Protein AF-A0A1C6DKS7-F1 (afdb_monomer_lite)

pLDDT: mean 88.24, std 8.83, range [54.72, 95.62]

Foldseek 3Di:
DVVQLVVCVVVLQVVQWDWDQDPVRDIDIDRNPVSSVVVSVVSVVVVVVVVVVVVD

Structure (mmCIF, N/CA/C/O backbone):
data_AF-A0A1C6DKS7-F1
#
_entry.id   AF-A0A1C6DKS7-F1
#
loop_
_atom_site.group_PDB
_atom_site.id
_atom_site.type_symbol
_atom_site.label_atom_id
_atom_site.label_alt_id
_atom_site.label_comp_id
_atom_site.label_asym_id
_atom_site.label_entity_id
_atom_site.label_seq_id
_atom_site.pdbx_PDB_ins_code
_atom_site.Cartn_x
_atom_site.Cartn_y
_atom_site.Cartn_z
_atom_site.occupancy
_atom_site.B_iso_or_equiv
_atom_site.auth_seq_id
_atom_site.auth_comp_id
_atom_site.auth_asym_id
_atom_site.auth_atom_id
_atom_site.pdbx_PDB_model_num
ATOM 1 N N . MET A 1 1 ? 0.029 9.234 -15.498 1.00 62.97 1 MET A N 1
ATOM 2 C CA . MET A 1 1 ? 0.256 8.599 -14.176 1.00 62.97 1 MET A CA 1
ATOM 3 C C . MET A 1 1 ? -1.030 8.368 -13.388 1.00 62.97 1 MET A C 1
ATOM 5 O O . MET A 1 1 ? -1.285 7.217 -13.065 1.00 62.97 1 MET A O 1
ATOM 9 N N . LEU A 1 2 ? -1.866 9.390 -13.144 1.00 64.38 2 LEU A N 1
ATOM 10 C CA . LEU A 1 2 ? -3.082 9.276 -12.310 1.00 64.38 2 LEU A CA 1
ATOM 11 C C . LEU A 1 2 ? -4.040 8.128 -12.702 1.00 64.38 2 LEU A C 1
ATOM 13 O O . LEU A 1 2 ? -4.557 7.438 -11.832 1.00 64.38 2 LEU A O 1
ATOM 17 N N . ARG A 1 3 ? -4.231 7.875 -14.008 1.00 72.19 3 ARG A N 1
ATOM 18 C CA . ARG A 1 3 ? -5.124 6.810 -14.511 1.00 72.19 3 ARG A CA 1
ATOM 19 C C . ARG A 1 3 ? -4.715 5.391 -14.098 1.00 72.19 3 ARG A C 1
ATOM 21 O O . ARG A 1 3 ? -5.592 4.564 -13.893 1.00 72.19 3 ARG A O 1
ATOM 28 N N . VAL A 1 4 ? -3.416 5.109 -13.969 1.00 72.12 4 VAL A N 1
ATOM 29 C CA . VAL A 1 4 ? -2.934 3.764 -13.600 1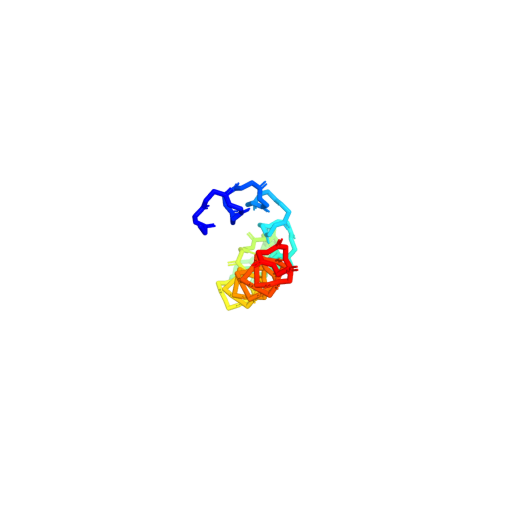.00 72.12 4 VAL A CA 1
ATOM 30 C C . VAL A 1 4 ? -3.202 3.494 -12.125 1.00 72.12 4 VAL A C 1
ATOM 32 O O . VAL A 1 4 ? -3.765 2.463 -11.785 1.00 72.12 4 VAL A O 1
ATOM 35 N N . VAL A 1 5 ? -2.896 4.457 -11.254 1.00 75.19 5 VAL A N 1
ATOM 36 C CA . VAL A 1 5 ? -3.203 4.345 -9.819 1.00 75.19 5 VAL A CA 1
ATOM 37 C C . VAL A 1 5 ? -4.710 4.200 -9.597 1.00 75.19 5 VAL A C 1
ATOM 39 O O . VAL A 1 5 ? -5.137 3.332 -8.842 1.00 75.19 5 VAL A O 1
ATOM 42 N N . HIS A 1 6 ? -5.518 4.981 -10.321 1.00 80.56 6 HIS A N 1
ATOM 43 C CA . HIS A 1 6 ? -6.977 4.910 -10.244 1.00 80.56 6 HIS A CA 1
ATOM 44 C C . HIS A 1 6 ? -7.534 3.549 -10.699 1.00 80.56 6 HIS A C 1
ATOM 46 O O . HIS A 1 6 ? -8.500 3.057 -10.125 1.00 80.56 6 HIS A O 1
ATOM 52 N N . PHE A 1 7 ? -6.918 2.906 -11.697 1.00 83.62 7 PHE A N 1
ATOM 53 C CA . PHE A 1 7 ? -7.307 1.563 -12.140 1.00 83.62 7 PHE A CA 1
ATOM 54 C C . PHE A 1 7 ? -7.056 0.501 -11.058 1.00 83.62 7 PHE A C 1
ATOM 56 O O . PHE A 1 7 ? -7.882 -0.383 -10.848 1.00 83.62 7 PHE A O 1
ATOM 63 N N . PHE A 1 8 ? -5.944 0.613 -10.328 1.00 86.75 8 PHE A N 1
ATOM 64 C CA . PHE A 1 8 ? -5.578 -0.334 -9.273 1.00 86.75 8 PHE A CA 1
ATOM 65 C C . PHE A 1 8 ? -6.174 -0.005 -7.898 1.00 86.75 8 PHE A C 1
ATOM 67 O O . PHE A 1 8 ? -5.976 -0.785 -6.967 1.00 86.75 8 PHE A O 1
ATOM 74 N N . GLN A 1 9 ? -6.923 1.094 -7.745 1.00 86.25 9 GLN A N 1
ATOM 75 C CA . GLN A 1 9 ? -7.472 1.522 -6.451 1.00 86.25 9 GLN A CA 1
ATOM 76 C C . GLN A 1 9 ? -8.177 0.414 -5.654 1.00 86.25 9 GLN A C 1
ATOM 78 O O . GLN A 1 9 ? -7.892 0.320 -4.460 1.00 86.25 9 GLN A O 1
ATOM 83 N N . PRO A 1 10 ? -9.033 -0.445 -6.245 1.00 90.06 10 PRO A N 1
ATOM 84 C CA . PRO A 1 10 ? -9.679 -1.524 -5.495 1.00 90.06 10 PRO A CA 1
ATOM 85 C C . PRO A 1 10 ? -8.675 -2.511 -4.884 1.00 90.06 10 PRO A C 1
ATOM 87 O O . PRO A 1 10 ? -8.788 -2.888 -3.720 1.00 90.06 10 PRO A O 1
ATOM 90 N N . ILE A 1 11 ? -7.645 -2.883 -5.648 1.00 88.81 11 ILE A N 1
ATOM 91 C CA . ILE A 1 11 ? -6.608 -3.833 -5.222 1.00 88.81 11 ILE A CA 1
ATOM 92 C C . ILE A 1 11 ? -5.687 -3.187 -4.182 1.00 88.81 11 ILE A C 1
ATOM 94 O O . ILE A 1 11 ? -5.358 -3.806 -3.173 1.00 88.81 11 ILE A O 1
ATOM 98 N N . ILE A 1 12 ? -5.304 -1.926 -4.396 1.00 89.69 12 ILE A N 1
ATOM 99 C CA . ILE A 1 12 ? -4.503 -1.150 -3.441 1.00 89.69 12 ILE A CA 1
ATOM 100 C C . ILE A 1 12 ? -5.249 -1.040 -2.107 1.00 89.69 12 ILE A C 1
ATOM 102 O O . ILE A 1 12 ? -4.663 -1.294 -1.057 1.00 89.69 12 ILE A O 1
ATOM 106 N N . HIS A 1 13 ? -6.542 -0.704 -2.148 1.00 91.31 13 HIS A N 1
ATOM 107 C CA . HIS A 1 13 ? -7.393 -0.605 -0.965 1.00 91.31 13 HIS A CA 1
ATOM 108 C C . HIS A 1 13 ? -7.455 -1.942 -0.223 1.00 91.31 13 HIS A C 1
ATOM 110 O O . HIS A 1 13 ? -7.210 -1.982 0.978 1.00 91.31 13 HIS A O 1
ATOM 116 N N . SER A 1 14 ? -7.688 -3.041 -0.946 1.00 91.44 14 SER A N 1
ATOM 117 C CA . SER A 1 14 ? -7.746 -4.378 -0.354 1.00 91.44 14 SER A CA 1
ATOM 118 C C . SER A 1 14 ? -6.429 -4.792 0.311 1.00 91.44 14 SER A C 1
ATOM 120 O O . SER A 1 14 ? -6.441 -5.356 1.399 1.00 91.44 14 SER A O 1
ATOM 122 N N . ASN A 1 15 ? -5.284 -4.501 -0.309 1.00 92.50 15 ASN A N 1
ATOM 123 C CA . ASN A 1 15 ? -3.968 -4.882 0.219 1.00 92.50 15 ASN A CA 1
ATOM 124 C C . ASN A 1 15 ? -3.499 -4.003 1.385 1.00 92.50 15 ASN A C 1
ATOM 126 O O . ASN A 1 15 ? -2.656 -4.425 2.184 1.00 92.50 15 ASN A O 1
ATOM 130 N N . ALA A 1 16 ? -4.031 -2.786 1.484 1.00 94.50 16 ALA A N 1
ATOM 131 C CA . ALA A 1 16 ? -3.774 -1.868 2.584 1.00 94.50 16 ALA A CA 1
ATOM 132 C C . ALA A 1 16 ? -4.757 -2.040 3.757 1.00 94.50 16 ALA A C 1
ATOM 134 O O . ALA A 1 16 ? -4.567 -1.391 4.784 1.00 94.50 16 ALA A O 1
ATOM 135 N N . LEU A 1 17 ? -5.765 -2.919 3.649 1.00 95.62 17 LEU A N 1
ATOM 136 C CA . LEU A 1 17 ? -6.648 -3.246 4.770 1.00 95.62 17 LEU A CA 1
ATOM 137 C C . LEU A 1 17 ? -5.853 -3.898 5.900 1.00 95.62 17 LEU A C 1
ATOM 139 O O . LEU A 1 17 ? -5.094 -4.853 5.697 1.00 95.62 17 LEU A O 1
ATOM 143 N N . ARG A 1 18 ? -6.037 -3.376 7.105 1.00 93.38 18 ARG A N 1
ATOM 144 C CA . ARG A 1 18 ? -5.452 -3.902 8.330 1.00 93.38 18 ARG A CA 1
ATOM 145 C C . ARG A 1 18 ? -6.545 -4.082 9.374 1.00 93.38 18 ARG A C 1
ATOM 147 O O . ARG A 1 18 ? -7.443 -3.241 9.462 1.00 93.38 18 ARG A O 1
ATOM 154 N N . PRO A 1 19 ? -6.499 -5.183 10.135 1.00 94.12 19 PRO A N 1
ATOM 155 C CA . PRO A 1 19 ? -7.412 -5.363 11.243 1.00 94.12 19 PRO A CA 1
ATOM 156 C C . PRO A 1 19 ? -7.055 -4.409 12.381 1.00 94.12 19 PRO A C 1
ATOM 158 O O . PRO A 1 19 ? -5.880 -4.147 12.643 1.00 94.12 19 PRO A O 1
ATOM 161 N N . TYR A 1 20 ? -8.075 -3.913 13.062 1.00 92.81 20 TYR A N 1
ATOM 162 C CA . TYR A 1 20 ? -7.958 -3.051 14.226 1.00 92.81 20 TYR A CA 1
ATOM 163 C C . TYR A 1 20 ? -9.043 -3.419 15.230 1.00 92.81 20 TYR A C 1
ATOM 165 O O . TYR A 1 20 ? -10.185 -3.687 14.859 1.00 92.81 20 TYR A O 1
ATOM 173 N N . ILE A 1 21 ? -8.662 -3.455 16.501 1.00 94.50 21 ILE A N 1
ATOM 174 C CA . ILE A 1 21 ? -9.596 -3.624 17.606 1.00 94.50 21 ILE A CA 1
ATOM 175 C C . ILE A 1 21 ? -9.763 -2.245 18.230 1.00 94.50 21 ILE A C 1
ATOM 177 O O . ILE A 1 21 ? -8.767 -1.636 18.625 1.00 94.50 21 ILE A O 1
ATOM 181 N N . ASP A 1 22 ? -10.997 -1.751 18.264 1.00 90.06 22 ASP A N 1
ATOM 182 C CA . ASP A 1 22 ? -11.295 -0.463 18.884 1.00 90.06 22 ASP A CA 1
ATOM 183 C C . ASP A 1 22 ? -11.184 -0.519 20.417 1.00 90.06 22 ASP A C 1
A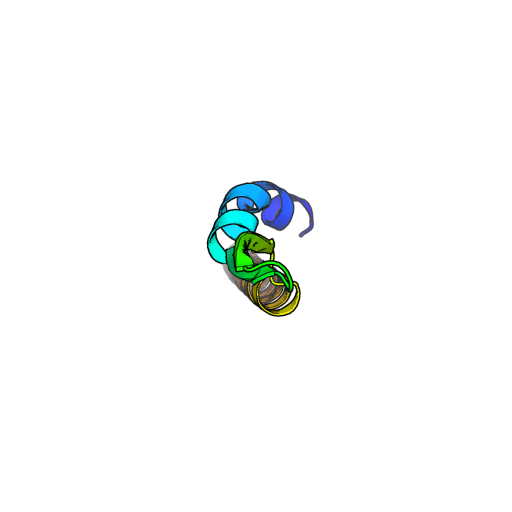TOM 185 O O . ASP A 1 22 ? -10.985 -1.575 21.022 1.00 90.06 22 ASP A O 1
ATOM 189 N N . GLU A 1 23 ? -11.302 0.637 21.067 1.00 92.69 23 GLU A N 1
ATOM 190 C CA . GLU A 1 23 ? -11.233 0.740 22.530 1.00 92.69 23 GLU A CA 1
ATOM 191 C C . GLU A 1 23 ? -12.354 -0.039 23.242 1.00 92.69 23 GLU A C 1
ATOM 193 O O . GLU A 1 23 ? -12.242 -0.342 24.429 1.00 92.69 23 GLU A O 1
ATOM 198 N N . GLN A 1 24 ? -13.430 -0.379 22.528 1.00 95.19 24 GLN A N 1
ATOM 199 C CA . GLN A 1 24 ? -14.560 -1.159 23.024 1.00 95.19 24 GLN A CA 1
ATOM 200 C C . GLN A 1 24 ? -14.398 -2.669 22.771 1.00 95.19 24 GLN A C 1
ATOM 202 O O . GLN A 1 24 ? -15.235 -3.454 23.218 1.00 95.19 24 GLN A O 1
ATOM 207 N N . GLY A 1 25 ? -13.326 -3.095 22.097 1.00 93.25 25 GLY A N 1
ATOM 208 C CA . GLY A 1 25 ? -13.061 -4.494 21.772 1.00 93.25 25 GLY A CA 1
ATOM 209 C C . GLY A 1 25 ? -13.723 -4.989 20.481 1.00 93.25 25 GLY A C 1
ATOM 210 O O . GLY A 1 25 ? -13.670 -6.190 20.207 1.00 93.25 25 GLY A O 1
ATOM 211 N N . ASN A 1 26 ? -14.332 -4.117 19.672 1.00 95.50 26 ASN A N 1
ATOM 212 C CA . ASN A 1 26 ? -14.913 -4.518 18.393 1.00 95.50 26 ASN A CA 1
ATOM 213 C C . ASN A 1 26 ? -13.833 -4.669 17.328 1.00 95.50 26 ASN A C 1
ATOM 215 O O . ASN A 1 26 ? -12.936 -3.838 17.176 1.00 95.50 26 ASN A O 1
ATOM 219 N N . TYR A 1 27 ? -13.975 -5.722 16.531 1.00 94.06 27 TYR A N 1
ATOM 220 C CA . TYR A 1 27 ? -13.095 -5.975 15.405 1.00 94.06 27 TYR A CA 1
ATOM 221 C C . TYR A 1 27 ? -13.561 -5.188 14.182 1.00 94.06 27 TYR A C 1
ATOM 223 O O . TYR A 1 27 ? -14.661 -5.400 13.669 1.00 94.06 27 TYR A O 1
ATOM 231 N N . THR A 1 28 ? -12.712 -4.293 13.694 1.00 93.06 28 THR A N 1
ATOM 232 C CA . THR A 1 28 ? -12.955 -3.495 12.492 1.00 93.06 28 THR A CA 1
ATOM 233 C C . THR A 1 28 ? -11.736 -3.544 11.575 1.00 93.06 28 THR A C 1
ATOM 235 O O . THR A 1 28 ? -10.687 -4.096 11.915 1.00 93.06 28 THR A O 1
ATOM 238 N N . PHE A 1 29 ? -11.874 -2.992 10.373 1.00 92.75 29 PHE A N 1
ATOM 239 C CA . PHE A 1 29 ? -10.760 -2.847 9.447 1.00 92.75 29 PHE A CA 1
ATOM 240 C C . PHE A 1 29 ? -10.591 -1.383 9.072 1.00 92.75 29 PHE A C 1
ATOM 242 O O . PHE A 1 29 ? -11.571 -0.675 8.841 1.00 92.75 29 PHE A O 1
ATOM 249 N N . TYR A 1 30 ? -9.341 -0.955 8.951 1.00 92.94 30 TYR A N 1
ATOM 250 C CA . TYR A 1 30 ? -8.988 0.349 8.407 1.00 92.94 30 TYR A CA 1
ATOM 251 C C . TYR A 1 30 ? -8.027 0.176 7.236 1.00 92.94 30 TYR A C 1
ATOM 253 O O . TYR A 1 30 ? -7.376 -0.859 7.081 1.00 92.94 30 TYR A O 1
ATOM 261 N N . VAL A 1 31 ? -7.939 1.201 6.395 1.00 93.12 31 VAL A N 1
ATOM 262 C CA . VAL A 1 31 ? -6.931 1.256 5.337 1.00 93.12 31 VAL A CA 1
ATOM 263 C C . VAL A 1 31 ? -5.713 1.966 5.882 1.00 93.12 31 VAL A C 1
ATOM 265 O O . VAL A 1 31 ? -5.782 3.151 6.206 1.00 93.12 31 VAL A O 1
ATOM 268 N N . ASP A 1 32 ? -4.596 1.255 5.952 1.00 95.38 32 ASP A N 1
ATOM 269 C CA . ASP A 1 32 ? -3.344 1.835 6.404 1.00 95.38 32 ASP A CA 1
ATOM 270 C C . ASP A 1 32 ? -2.812 2.833 5.354 1.00 95.38 32 ASP A C 1
ATOM 272 O O . ASP A 1 32 ? -2.506 2.440 4.218 1.00 95.38 32 ASP A O 1
ATOM 276 N N . PRO A 1 33 ? -2.706 4.134 5.692 1.00 93.75 33 PRO A N 1
ATOM 277 C CA . PRO A 1 33 ? -2.317 5.162 4.733 1.00 93.75 33 PRO A CA 1
ATOM 278 C C . PRO A 1 33 ? -0.856 5.029 4.294 1.00 93.75 33 PRO A C 1
ATOM 280 O O . PRO A 1 33 ? -0.530 5.372 3.155 1.00 93.75 33 PRO A O 1
ATOM 283 N N . PHE A 1 34 ? 0.020 4.503 5.154 1.00 94.62 34 PHE A N 1
ATOM 284 C CA . PHE A 1 34 ? 1.426 4.294 4.830 1.00 94.62 34 PHE A CA 1
ATOM 285 C C . PHE A 1 34 ? 1.583 3.141 3.838 1.00 94.62 34 PHE A C 1
ATOM 287 O O . PHE A 1 34 ? 2.226 3.302 2.798 1.00 94.62 34 PHE A O 1
ATOM 294 N N . VAL A 1 35 ? 0.939 2.002 4.108 1.00 94.00 35 VAL A N 1
ATOM 295 C CA . VAL A 1 35 ? 0.940 0.848 3.194 1.00 94.00 35 VAL A CA 1
ATOM 296 C C . VAL A 1 35 ? 0.343 1.241 1.846 1.00 94.00 35 VAL A C 1
ATOM 298 O O . VAL A 1 35 ? 0.932 0.952 0.802 1.00 94.00 35 VAL A O 1
ATOM 301 N N . LYS A 1 36 ? -0.793 1.947 1.856 1.00 94.25 36 LYS A N 1
ATOM 302 C CA . LYS A 1 36 ? -1.437 2.452 0.641 1.00 94.25 36 LYS A CA 1
ATOM 303 C C . LYS A 1 36 ? -0.476 3.315 -0.183 1.00 94.25 36 LYS A C 1
ATOM 305 O O . LYS A 1 36 ? -0.257 3.021 -1.358 1.00 94.25 36 LYS A O 1
ATOM 310 N N . GLY A 1 37 ? 0.138 4.325 0.437 1.00 92.75 37 GLY A N 1
ATOM 311 C CA . GLY A 1 37 ? 1.078 5.223 -0.240 1.00 92.75 37 GLY A CA 1
ATOM 312 C C . GLY A 1 37 ? 2.324 4.505 -0.768 1.00 92.75 37 GLY A C 1
ATOM 313 O O . GLY A 1 37 ? 2.817 4.824 -1.853 1.00 92.75 37 GLY A O 1
ATOM 314 N N . HIS A 1 38 ? 2.812 3.488 -0.052 1.00 94.50 38 HIS A N 1
ATOM 315 C CA . HIS A 1 38 ? 3.937 2.669 -0.499 1.00 94.50 38 HIS A CA 1
ATOM 316 C C . HIS A 1 38 ? 3.615 1.907 -1.795 1.00 94.50 38 HIS A C 1
ATOM 318 O O . HIS A 1 38 ? 4.401 1.948 -2.746 1.00 94.50 38 HIS A O 1
ATOM 324 N N . ILE A 1 39 ? 2.445 1.263 -1.866 1.00 93.44 39 ILE A N 1
ATOM 325 C CA . ILE A 1 39 ? 1.999 0.522 -3.057 1.00 93.44 39 ILE A CA 1
ATOM 326 C C . ILE A 1 39 ? 1.782 1.480 -4.238 1.00 93.44 39 ILE A C 1
ATOM 328 O O . ILE A 1 39 ? 2.253 1.210 -5.346 1.00 93.44 39 ILE A O 1
ATOM 332 N N . GLU A 1 40 ? 1.114 2.616 -4.007 1.00 92.88 40 GLU A N 1
ATOM 333 C CA . GLU A 1 40 ? 0.881 3.644 -5.031 1.00 92.88 40 GLU A CA 1
ATOM 334 C C . GLU A 1 40 ? 2.201 4.138 -5.642 1.00 92.88 40 GLU A C 1
ATOM 336 O O . GLU A 1 40 ? 2.345 4.180 -6.867 1.00 92.88 40 GLU A O 1
ATOM 341 N N . ASN A 1 41 ? 3.195 4.450 -4.805 1.00 92.06 41 ASN A N 1
ATOM 342 C CA . ASN A 1 41 ? 4.517 4.891 -5.251 1.00 92.06 41 ASN A CA 1
ATOM 343 C C . ASN A 1 41 ? 5.264 3.801 -6.043 1.00 92.06 41 ASN A C 1
ATOM 345 O O . ASN A 1 41 ? 5.892 4.098 -7.061 1.00 92.06 41 ASN A O 1
ATOM 349 N N . GLY A 1 42 ? 5.170 2.536 -5.622 1.00 91.69 42 GLY A N 1
ATOM 350 C CA . GLY A 1 42 ? 5.738 1.404 -6.362 1.00 91.69 42 GLY A CA 1
ATOM 351 C C . GLY A 1 42 ? 5.157 1.277 -7.775 1.00 91.69 42 GLY A C 1
ATOM 352 O O . GLY A 1 42 ? 5.906 1.208 -8.751 1.00 91.69 42 GLY A O 1
ATOM 353 N N . LEU A 1 43 ? 3.828 1.344 -7.900 1.00 90.56 43 LEU A N 1
ATOM 354 C CA . LEU A 1 43 ? 3.116 1.331 -9.186 1.00 90.56 43 LEU A CA 1
ATOM 355 C C . LEU A 1 43 ? 3.505 2.512 -10.084 1.00 90.56 43 LEU A C 1
ATOM 357 O O . LEU A 1 43 ? 3.717 2.343 -11.286 1.00 90.56 43 LEU A O 1
ATOM 361 N N . LEU A 1 44 ? 3.619 3.710 -9.506 1.00 89.62 44 LEU A N 1
ATOM 362 C CA . LEU A 1 44 ? 4.052 4.913 -10.218 1.00 89.62 44 LEU A CA 1
ATOM 363 C C . LEU A 1 44 ? 5.451 4.734 -10.822 1.00 89.62 44 LEU A C 1
ATOM 365 O O . LEU A 1 44 ? 5.648 5.043 -11.997 1.00 89.62 44 LEU A O 1
ATOM 369 N N . ARG A 1 45 ? 6.398 4.190 -10.049 1.00 91.06 45 ARG A N 1
ATOM 370 C CA . ARG A 1 45 ? 7.768 3.915 -10.510 1.00 91.06 45 ARG A CA 1
ATOM 371 C C . ARG A 1 45 ? 7.813 2.851 -11.602 1.00 91.06 45 ARG A C 1
ATOM 373 O O . ARG A 1 45 ? 8.468 3.071 -12.614 1.00 91.06 45 ARG A O 1
ATOM 380 N N . ALA A 1 46 ? 7.091 1.744 -11.429 1.00 89.62 46 ALA A N 1
ATOM 381 C CA . ALA A 1 46 ?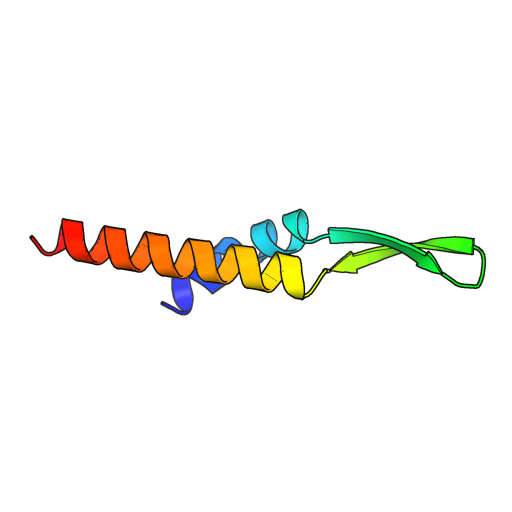 7.038 0.673 -12.423 1.00 89.62 46 ALA A CA 1
ATOM 382 C C . ALA A 1 46 ? 6.472 1.164 -13.765 1.00 89.62 46 ALA A C 1
ATOM 384 O O . ALA A 1 46 ? 7.002 0.841 -14.823 1.00 89.62 46 ALA A O 1
ATOM 385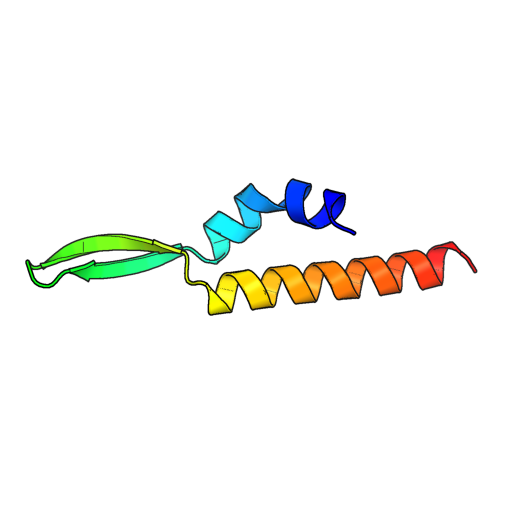 N N . ASN A 1 47 ? 5.433 2.004 -13.732 1.00 88.31 47 ASN A N 1
ATOM 386 C CA . ASN A 1 47 ? 4.863 2.587 -14.945 1.00 88.31 47 ASN A CA 1
ATOM 387 C C . ASN A 1 47 ? 5.834 3.560 -15.638 1.00 88.31 47 ASN A C 1
ATOM 389 O O . ASN A 1 47 ? 5.956 3.538 -16.859 1.00 88.31 47 ASN A O 1
ATOM 393 N N . LEU A 1 48 ? 6.547 4.396 -14.874 1.00 88.94 48 LEU A N 1
ATOM 394 C CA . LEU A 1 48 ? 7.582 5.274 -15.432 1.00 88.94 48 LEU A CA 1
ATOM 395 C C . LEU A 1 48 ? 8.697 4.473 -16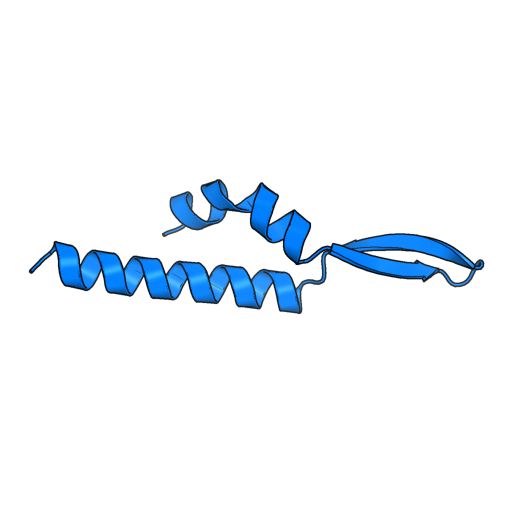.114 1.00 88.94 48 LEU A C 1
ATOM 397 O O . LEU A 1 48 ? 9.123 4.828 -17.213 1.00 88.94 48 LEU A O 1
ATOM 401 N N . ASP A 1 49 ? 9.146 3.388 -15.485 1.00 90.88 49 ASP A N 1
ATOM 402 C CA . ASP A 1 49 ? 10.165 2.513 -16.058 1.00 90.88 49 ASP A CA 1
ATOM 403 C C . ASP A 1 49 ? 9.668 1.804 -17.327 1.00 90.88 49 ASP A C 1
ATOM 405 O O . ASP A 1 49 ? 10.361 1.802 -18.345 1.00 90.88 49 ASP A O 1
ATOM 409 N N . TYR A 1 50 ? 8.429 1.303 -17.321 1.00 88.38 50 TYR A N 1
ATOM 410 C CA . TYR A 1 50 ? 7.792 0.722 -18.504 1.00 88.38 50 TYR A CA 1
ATOM 411 C C . TYR A 1 50 ? 7.712 1.721 -19.667 1.00 88.38 50 TYR A C 1
ATOM 413 O O . TYR A 1 50 ? 8.117 1.406 -20.783 1.00 88.38 50 TYR A O 1
ATOM 421 N N . GLN A 1 51 ? 7.257 2.952 -19.413 1.00 87.06 51 GLN A N 1
ATOM 422 C CA . GLN A 1 51 ? 7.188 4.003 -20.435 1.00 87.06 51 GLN A C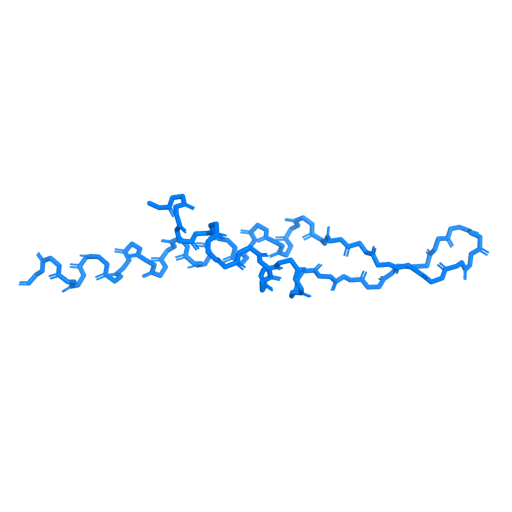A 1
ATOM 423 C C . GLN A 1 51 ? 8.565 4.353 -21.007 1.00 87.06 51 GLN A C 1
ATOM 425 O O . GLN A 1 51 ? 8.694 4.591 -22.208 1.00 87.06 51 GLN A O 1
ATOM 430 N N . LYS A 1 52 ? 9.600 4.363 -20.161 1.00 88.62 52 LYS A N 1
ATOM 431 C CA . LYS A 1 52 ? 10.983 4.606 -20.580 1.00 88.62 52 LYS A CA 1
ATOM 432 C C . LYS A 1 52 ? 11.504 3.511 -21.514 1.00 88.62 52 LYS A C 1
ATOM 434 O O . LYS A 1 52 ? 12.242 3.827 -22.442 1.00 88.62 52 LYS A O 1
ATOM 439 N N . HIS A 1 53 ? 11.143 2.253 -21.267 1.00 86.62 53 HIS A N 1
ATOM 440 C CA . HIS A 1 53 ? 11.543 1.123 -22.108 1.00 86.62 53 HIS A CA 1
ATOM 441 C C . HIS A 1 53 ? 10.694 0.986 -23.377 1.00 86.62 53 HIS A C 1
ATOM 443 O O . HIS A 1 53 ? 11.209 0.520 -24.382 1.00 86.62 53 HIS A O 1
ATOM 449 N N . TRP A 1 54 ? 9.428 1.407 -23.348 1.00 82.06 54 TRP A N 1
ATOM 450 C CA . TRP A 1 54 ? 8.540 1.386 -24.515 1.00 82.06 54 TRP A CA 1
ATOM 451 C C . TRP A 1 54 ? 8.862 2.481 -25.542 1.00 82.06 54 TRP A C 1
ATOM 453 O O . TRP A 1 54 ? 8.727 2.266 -26.740 1.00 82.06 54 TRP A O 1
ATOM 463 N N . ASN A 1 55 ? 9.291 3.662 -25.088 1.00 70.00 55 ASN A N 1
ATOM 464 C CA . ASN A 1 55 ? 9.654 4.787 -25.962 1.00 70.00 55 ASN A CA 1
ATOM 465 C C . ASN A 1 55 ? 11.093 4.696 -26.514 1.00 70.00 55 ASN A C 1
ATOM 467 O O . ASN A 1 55 ? 11.694 5.725 -26.830 1.00 70.00 55 ASN A O 1
ATOM 471 N N . LYS A 1 56 ? 11.665 3.492 -26.577 1.00 54.72 56 LYS A N 1
ATOM 472 C CA . LYS A 1 56 ? 13.048 3.224 -26.975 1.00 54.72 56 LYS A CA 1
ATOM 473 C C . LYS A 1 56 ? 13.074 2.245 -28.138 1.00 54.72 56 LYS A C 1
ATOM 475 O O . LYS A 1 56 ? 13.930 2.450 -29.023 1.00 54.72 56 LYS A O 1
#

Radius of gyration: 15.45 Å; chains: 1; bounding box: 28×15×50 Å

Secondary structure (DSSP, 8-state):
-HHHHHHHHHHHHHHHEEEEE-TT--EEEEE-HHHHHHHHHHHHHHHHHHHHHHT-

Sequence (56 aa):
MLRVVHFFQPIIHSNALRPYIDEQGNYTFYVDPFVKGHIENGLLRANLDYQKHWNK